Protein AF-D7CUG5-F1 (afdb_monomer_lite)

Sequence (125 aa):
MDDTRDPSRDPARDPSLDLARYQRLSRDTWSVIQTDHPIVYPTLGLANEAGEVAGKIKKIFRDKGGVIGEAEREALKGELGDVLWYLTQICTELGLTLGEVAEANLAKLASRQARGTLGGEGDGR

pLDDT: mean 86.8, std 18.77, range [39.56, 98.75]

Radius of gyration: 20.82 Å; chains: 1; bounding box: 44×44×74 Å

Foldseek 3Di:
DDPDPPPPPDDDDDPDQDQQNCLVVLVVVDDQDDDPASLPVLVVQLVVLVVVLVVLQVCCCVPVVSDQDPVSVVSNVVSVVSNSSSVSSNCVSVVHGPVNVVVVVVVVCVVCVVVVCNPDPPDDD

Secondary structure (DSSP, 8-state):
------TT----------HHHHHHHHHTT------SSTTHHHHHHHHHHHHHHHHHHHHHHHHSTT---HHHHHHHHHHHHHHHHHHHHHHHHTT--HHHHHHHHHHHHHHHHHTT-SS------

InterPro domains:
  IPR004518 NTP pyrophosphohydrolase MazG-like domain [PF03819] (45-113)
  IPR011379 NTP Pyrophosphohydrolase MazG-related, GP37 [PIRSF006639] (18-124)
  IPR011379 NTP Pyrophosphohydrolase MazG-related, GP37 [cd11541] (22-112)

Organism: Truepera radiovictrix (strain DSM 17093 / CIP 108686 / LMG 22925 / RQ-24) (NCBI:txid649638)

Structure (mmCIF, N/CA/C/O backbone):
data_AF-D7CUG5-F1
#
_entry.id   AF-D7CUG5-F1
#
loop_
_atom_site.group_PDB
_atom_site.id
_atom_site.type_symbol
_atom_site.label_atom_id
_atom_site.label_alt_id
_atom_site.label_comp_id
_atom_site.label_asym_id
_atom_site.label_entity_id
_atom_site.label_seq_id
_atom_site.pdbx_PDB_ins_code
_atom_site.Cartn_x
_atom_site.Cartn_y
_atom_site.Cartn_z
_atom_site.occupancy
_atom_site.B_iso_or_equiv
_atom_site.auth_seq_id
_atom_site.auth_comp_id
_atom_site.auth_asym_id
_atom_site.auth_atom_id
_atom_site.pdbx_PDB_model_num
ATOM 1 N N . MET A 1 1 ? 2.322 21.640 -53.378 1.00 40.22 1 MET A N 1
ATOM 2 C CA . MET A 1 1 ? 3.613 20.963 -53.138 1.00 40.22 1 MET A CA 1
ATOM 3 C C . MET A 1 1 ? 4.276 21.726 -52.008 1.00 40.22 1 MET A C 1
ATOM 5 O O . MET A 1 1 ? 4.733 22.826 -52.255 1.00 40.22 1 MET A O 1
ATOM 9 N N . ASP A 1 2 ? 4.264 21.323 -50.752 1.00 43.12 2 ASP A N 1
ATOM 10 C CA . ASP A 1 2 ? 3.794 20.127 -50.060 1.00 43.12 2 ASP A CA 1
ATOM 11 C C . ASP A 1 2 ? 3.514 20.600 -48.625 1.00 43.12 2 ASP A C 1
ATOM 13 O O . ASP A 1 2 ? 4.368 21.222 -47.990 1.00 43.12 2 ASP A O 1
ATOM 17 N N . ASP A 1 3 ? 2.274 20.401 -48.202 1.00 51.28 3 ASP A N 1
ATOM 18 C CA . ASP A 1 3 ? 1.770 20.614 -46.855 1.00 51.28 3 ASP A CA 1
ATOM 19 C C . ASP A 1 3 ? 1.857 19.263 -46.147 1.00 51.28 3 ASP A C 1
ATOM 21 O O . ASP A 1 3 ? 0.943 18.464 -46.283 1.00 51.28 3 ASP A O 1
ATOM 25 N N . THR A 1 4 ? 2.978 18.972 -45.478 1.00 50.19 4 THR A N 1
ATOM 26 C CA . THR A 1 4 ? 3.085 17.893 -44.482 1.00 50.19 4 THR A CA 1
ATOM 27 C C . THR A 1 4 ? 4.332 18.066 -43.608 1.00 50.19 4 THR A C 1
ATOM 29 O O . THR A 1 4 ? 5.361 17.417 -43.774 1.00 50.19 4 THR A O 1
ATOM 32 N N . ARG A 1 5 ? 4.228 18.903 -42.577 1.00 53.72 5 ARG A N 1
ATOM 33 C CA . ARG A 1 5 ? 4.783 18.552 -41.257 1.00 53.72 5 ARG A CA 1
ATOM 34 C C . ARG A 1 5 ? 3.706 18.854 -40.229 1.00 53.72 5 ARG A C 1
ATOM 36 O O . ARG A 1 5 ? 3.751 19.834 -39.495 1.00 53.72 5 ARG A O 1
ATOM 43 N N . ASP A 1 6 ? 2.699 17.997 -40.312 1.00 48.19 6 ASP A N 1
ATOM 44 C CA . ASP A 1 6 ? 1.566 17.877 -39.414 1.00 48.19 6 ASP A CA 1
ATOM 45 C C . ASP A 1 6 ? 2.058 17.765 -37.950 1.00 48.19 6 ASP A C 1
ATOM 47 O O . ASP A 1 6 ? 2.891 16.900 -37.655 1.00 48.19 6 ASP A O 1
ATOM 51 N N . PRO A 1 7 ? 1.591 18.629 -37.030 1.00 43.84 7 PRO A N 1
ATOM 52 C CA . PRO A 1 7 ? 1.933 18.619 -35.601 1.00 43.84 7 PRO A CA 1
ATOM 53 C C . PRO A 1 7 ? 1.442 17.375 -34.817 1.00 43.84 7 PRO A C 1
ATOM 55 O O . PRO A 1 7 ? 1.393 17.403 -33.589 1.00 43.84 7 PRO A O 1
ATOM 58 N N . SER A 1 8 ? 1.112 16.274 -35.501 1.00 42.88 8 SER A N 1
ATOM 59 C CA . SER A 1 8 ? 0.494 15.046 -34.979 1.00 42.88 8 SER A CA 1
ATOM 60 C C . SER A 1 8 ? 1.447 13.857 -34.718 1.00 42.88 8 SER A C 1
ATOM 62 O O . SER A 1 8 ? 0.981 12.743 -34.493 1.00 42.88 8 SER A O 1
ATOM 64 N N . ARG A 1 9 ? 2.775 14.060 -34.678 1.00 46.97 9 ARG A N 1
ATOM 65 C CA . ARG A 1 9 ? 3.736 13.121 -34.039 1.00 46.97 9 ARG A CA 1
ATOM 66 C C . ARG A 1 9 ? 3.977 13.560 -32.572 1.00 46.97 9 ARG A C 1
ATOM 68 O O . ARG A 1 9 ? 4.901 14.330 -32.344 1.00 46.97 9 ARG A O 1
ATOM 75 N N . ASP A 1 10 ? 3.067 13.375 -31.607 1.00 46.06 10 ASP A N 1
ATOM 76 C CA . ASP A 1 10 ? 2.635 12.139 -30.897 1.00 46.06 10 ASP A CA 1
ATOM 77 C C . ASP A 1 10 ? 3.440 11.888 -29.592 1.00 46.06 10 ASP A C 1
ATOM 79 O O . ASP A 1 10 ? 4.668 11.985 -29.652 1.00 46.06 10 ASP A O 1
ATOM 83 N N . PRO A 1 11 ? 2.863 11.507 -28.424 1.00 39.56 11 PRO A N 1
ATOM 84 C CA . PRO A 1 11 ? 1.484 11.569 -27.908 1.00 39.56 11 PRO A CA 1
ATOM 85 C C . PRO A 1 11 ? 1.384 12.391 -26.600 1.00 39.56 11 PRO A C 1
ATOM 87 O O . PRO A 1 11 ? 2.352 12.631 -25.882 1.00 39.56 11 PRO A O 1
ATOM 90 N N . ALA A 1 12 ? 0.158 12.719 -26.205 1.00 49.94 12 ALA A N 1
ATOM 91 C CA . ALA A 1 12 ? -0.207 13.019 -24.823 1.00 49.94 12 ALA A CA 1
ATOM 92 C C . ALA A 1 12 ? 0.370 11.972 -23.838 1.00 49.94 12 ALA A C 1
ATOM 94 O O . ALA A 1 12 ? 0.321 10.772 -24.088 1.00 49.94 12 ALA A O 1
ATOM 95 N N . ARG A 1 13 ? 0.861 12.357 -22.663 1.00 45.66 13 ARG A N 1
ATOM 96 C CA . ARG A 1 13 ? 0.036 12.679 -21.493 1.00 45.66 13 ARG A CA 1
ATOM 97 C C . ARG A 1 13 ? 0.969 13.229 -20.413 1.00 45.66 13 ARG A C 1
ATOM 99 O O . ARG A 1 13 ? 2.102 12.780 -20.308 1.00 45.66 13 ARG A O 1
ATOM 106 N N . ASP A 1 14 ? 0.482 14.209 -19.666 1.00 52.00 14 ASP A N 1
ATOM 107 C CA . ASP A 1 14 ? 0.898 14.567 -18.304 1.00 52.00 14 ASP A CA 1
ATOM 108 C C . ASP A 1 14 ? 2.014 13.679 -17.685 1.00 52.00 14 ASP A C 1
ATOM 110 O O . ASP A 1 14 ? 1.801 12.474 -17.546 1.00 52.00 14 ASP A O 1
ATOM 114 N N . PRO A 1 15 ? 3.176 14.226 -17.260 1.00 58.25 15 PRO A N 1
ATOM 115 C CA . PRO A 1 15 ? 4.265 13.467 -16.632 1.00 58.25 15 PRO A CA 1
ATOM 116 C C . PRO A 1 15 ? 3.914 12.954 -15.223 1.00 58.25 15 PRO A C 1
ATOM 118 O O . PRO A 1 15 ? 4.812 12.749 -14.396 1.00 58.25 15 PRO A O 1
ATOM 121 N N . SER A 1 16 ? 2.631 12.759 -14.926 1.00 72.31 16 SER A N 1
ATOM 122 C CA . SER A 1 16 ? 2.157 12.155 -13.698 1.00 72.31 16 SER A CA 1
ATOM 123 C C . SER A 1 16 ? 2.658 10.717 -13.565 1.00 72.31 16 SER A C 1
ATOM 125 O O . SER A 1 16 ? 3.100 10.045 -14.501 1.00 72.31 16 SER A O 1
ATOM 127 N N . LEU A 1 17 ? 2.722 10.283 -12.317 1.00 85.75 17 LEU A N 1
ATOM 128 C CA . LEU A 1 17 ? 3.234 8.982 -11.939 1.00 85.75 17 LEU A CA 1
ATOM 129 C C . LEU A 1 17 ? 2.156 7.925 -12.214 1.00 85.75 17 LEU A C 1
ATOM 131 O O . LEU A 1 17 ? 1.172 7.857 -11.483 1.00 85.75 17 LEU A O 1
ATOM 135 N N . ASP A 1 18 ? 2.327 7.117 -13.263 1.00 94.06 18 ASP A N 1
ATOM 136 C CA . ASP A 1 18 ? 1.478 5.943 -13.510 1.00 94.06 18 ASP A CA 1
ATOM 137 C C . ASP A 1 18 ? 1.970 4.703 -12.734 1.00 94.06 18 ASP A C 1
ATOM 139 O O . ASP A 1 18 ? 3.069 4.697 -12.170 1.00 94.06 18 ASP A O 1
ATOM 143 N N . LEU A 1 19 ? 1.158 3.637 -12.690 1.00 95.62 19 LEU A N 1
ATOM 144 C CA . LEU A 1 19 ? 1.486 2.406 -11.955 1.00 95.62 19 LEU A CA 1
ATOM 145 C C . LEU A 1 19 ? 2.770 1.739 -12.464 1.00 95.62 19 LEU A C 1
ATOM 147 O O . LEU A 1 19 ? 3.566 1.246 -11.668 1.00 95.62 19 LEU A O 1
ATOM 151 N N . ALA A 1 20 ? 2.993 1.739 -13.780 1.00 95.75 20 ALA A N 1
ATOM 152 C CA . ALA A 1 20 ? 4.165 1.108 -14.375 1.00 95.75 20 ALA A CA 1
ATOM 153 C C . ALA A 1 20 ? 5.446 1.881 -14.026 1.00 95.75 20 ALA A C 1
ATOM 155 O O . ALA A 1 20 ? 6.475 1.291 -13.697 1.00 95.75 20 ALA A O 1
ATOM 156 N N . ARG A 1 21 ? 5.394 3.211 -14.081 1.00 95.50 21 ARG A N 1
ATOM 157 C CA . ARG A 1 21 ? 6.479 4.118 -13.716 1.00 95.50 21 ARG A CA 1
ATOM 158 C C . ARG A 1 21 ? 6.740 4.076 -12.218 1.00 95.50 21 ARG A C 1
ATOM 160 O O . ARG A 1 21 ? 7.906 4.006 -11.843 1.00 95.50 21 ARG A O 1
ATOM 167 N N . TYR A 1 22 ? 5.702 4.063 -11.383 1.00 96.62 22 TYR A N 1
ATOM 168 C CA . TYR A 1 22 ? 5.847 3.875 -9.940 1.00 96.62 22 TYR A CA 1
ATOM 169 C C . TYR A 1 22 ? 6.536 2.550 -9.621 1.00 96.62 22 TYR A C 1
ATOM 171 O O . TYR A 1 22 ? 7.533 2.551 -8.906 1.00 96.62 22 TYR A O 1
ATOM 179 N N . GLN A 1 23 ? 6.076 1.439 -10.205 1.00 97.56 23 GLN A N 1
ATOM 180 C CA . GLN A 1 23 ? 6.678 0.127 -9.977 1.00 97.56 23 GLN A CA 1
ATOM 181 C C . GLN A 1 23 ? 8.165 0.111 -10.338 1.00 97.56 23 GLN A C 1
ATOM 183 O O . GLN A 1 23 ? 8.977 -0.318 -9.519 1.00 97.56 23 GLN A O 1
ATOM 188 N N . ARG A 1 24 ? 8.539 0.659 -11.504 1.00 96.19 24 ARG A N 1
ATOM 189 C CA . ARG A 1 24 ? 9.951 0.793 -11.899 1.00 96.19 24 ARG A CA 1
ATOM 190 C C . ARG A 1 24 ? 10.757 1.626 -10.901 1.00 96.19 24 ARG A C 1
ATOM 192 O O . ARG A 1 24 ? 11.763 1.139 -10.406 1.00 96.19 24 ARG A O 1
ATOM 199 N N . LEU A 1 25 ? 10.300 2.836 -10.573 1.00 96.12 25 LEU A N 1
ATOM 200 C CA . LEU A 1 25 ? 11.018 3.740 -9.663 1.00 96.12 25 LEU A CA 1
ATOM 201 C C . LEU A 1 25 ? 11.115 3.186 -8.234 1.00 96.12 25 LEU A C 1
ATOM 203 O O . LEU A 1 25 ? 12.112 3.403 -7.555 1.00 96.12 25 LEU A O 1
ATOM 207 N N . SER A 1 26 ? 10.108 2.441 -7.772 1.00 96.19 26 SER A N 1
ATOM 208 C CA . SER A 1 26 ? 10.137 1.819 -6.444 1.00 96.19 26 SER A CA 1
ATOM 209 C C . SER A 1 26 ? 11.286 0.816 -6.309 1.00 96.19 26 SER A C 1
ATOM 211 O O . SER A 1 26 ? 11.867 0.683 -5.232 1.00 96.19 26 SER A O 1
ATOM 213 N N . ARG A 1 27 ? 11.662 0.146 -7.408 1.00 95.31 27 ARG A N 1
ATOM 214 C CA . ARG A 1 27 ? 12.713 -0.872 -7.400 1.00 95.31 27 ARG A CA 1
ATOM 215 C C . ARG A 1 27 ? 14.095 -0.283 -7.132 1.00 95.31 27 ARG A C 1
ATOM 217 O O . ARG A 1 27 ? 14.913 -0.962 -6.524 1.00 95.31 27 ARG A O 1
ATOM 224 N N . ASP A 1 28 ? 14.327 0.977 -7.493 1.00 94.00 28 ASP A N 1
ATOM 225 C CA . ASP A 1 28 ? 15.597 1.671 -7.232 1.00 94.00 28 ASP A CA 1
ATOM 226 C C . ASP A 1 28 ? 15.872 1.840 -5.727 1.00 94.00 28 ASP A C 1
ATOM 228 O O . ASP A 1 28 ? 17.013 2.025 -5.311 1.00 94.00 28 ASP A O 1
ATOM 232 N N . THR A 1 29 ? 14.828 1.750 -4.897 1.00 90.69 29 THR A N 1
ATOM 233 C CA . THR A 1 29 ? 14.917 1.830 -3.429 1.00 90.69 29 THR A CA 1
ATOM 234 C C . THR A 1 29 ? 14.981 0.460 -2.746 1.00 90.69 29 THR A C 1
ATOM 236 O O . THR A 1 29 ? 15.093 0.379 -1.523 1.00 90.69 29 THR A O 1
ATOM 239 N N . TRP A 1 30 ? 14.908 -0.633 -3.512 1.00 91.19 30 TRP A N 1
ATOM 240 C CA . TRP A 1 30 ? 14.922 -1.987 -2.970 1.00 91.19 30 TRP A CA 1
ATOM 241 C C . TRP A 1 30 ? 16.320 -2.404 -2.518 1.00 91.19 30 TRP A C 1
ATOM 243 O O . TRP A 1 30 ? 17.295 -2.301 -3.260 1.00 91.19 30 TRP A O 1
ATOM 253 N N . SER A 1 31 ? 16.396 -2.969 -1.316 1.00 87.81 31 SER A N 1
ATOM 254 C CA . SER A 1 31 ? 17.576 -3.678 -0.831 1.00 87.81 31 SER A CA 1
ATOM 255 C C . SER A 1 31 ? 17.217 -5.133 -0.584 1.00 87.81 31 SER A C 1
ATOM 257 O O . SER A 1 31 ? 16.246 -5.433 0.107 1.00 87.81 31 SER A O 1
ATOM 259 N N . VAL A 1 32 ? 18.006 -6.048 -1.149 1.00 80.12 32 VAL A N 1
ATOM 260 C CA . VAL A 1 32 ? 17.758 -7.482 -0.990 1.00 80.12 32 VAL A CA 1
ATOM 261 C C . VAL A 1 32 ? 18.010 -7.886 0.460 1.00 80.12 32 VAL A C 1
ATOM 263 O O . VAL A 1 32 ? 19.135 -7.796 0.951 1.00 80.12 32 VAL A O 1
ATOM 266 N N . ILE A 1 33 ? 16.974 -8.404 1.114 1.00 86.06 33 ILE A N 1
ATOM 267 C CA . ILE A 1 33 ? 17.071 -9.054 2.422 1.00 86.06 33 ILE A CA 1
ATOM 268 C C . ILE A 1 33 ? 16.951 -10.559 2.214 1.00 86.06 33 ILE A C 1
ATOM 270 O O . ILE A 1 33 ? 15.952 -11.054 1.692 1.00 86.06 33 ILE A O 1
ATOM 274 N N . GLN A 1 34 ? 18.004 -11.285 2.592 1.00 87.44 34 GLN A N 1
ATOM 275 C CA . GLN A 1 34 ? 18.078 -12.732 2.404 1.00 87.44 34 GLN A CA 1
ATOM 276 C C . GLN A 1 34 ? 17.052 -13.435 3.302 1.00 87.44 34 GLN A C 1
ATOM 278 O O . GLN A 1 34 ? 17.067 -13.281 4.522 1.00 87.44 34 GLN A O 1
ATOM 283 N N . THR A 1 35 ? 16.162 -14.195 2.674 1.00 89.62 35 THR A N 1
ATOM 284 C CA . THR A 1 35 ? 15.129 -15.044 3.287 1.00 89.62 35 THR A CA 1
ATOM 285 C C . THR A 1 35 ? 14.941 -16.287 2.406 1.00 89.62 35 THR A C 1
ATOM 287 O O . THR A 1 35 ? 15.499 -16.343 1.310 1.00 89.62 35 THR A O 1
ATOM 290 N N . ASP A 1 36 ? 14.142 -17.266 2.841 1.00 89.69 36 ASP A N 1
ATOM 291 C CA . ASP A 1 36 ? 13.926 -18.518 2.091 1.00 89.69 36 ASP A CA 1
ATOM 292 C C . ASP A 1 36 ? 13.161 -18.330 0.764 1.00 89.69 36 ASP A C 1
ATOM 294 O O . ASP A 1 36 ? 13.240 -19.171 -0.130 1.00 89.69 36 ASP A O 1
ATOM 298 N N . HIS A 1 37 ? 12.423 -17.225 0.612 1.00 93.06 37 HIS A N 1
ATOM 299 C CA . HIS A 1 37 ? 11.802 -16.825 -0.651 1.00 93.06 37 HIS A CA 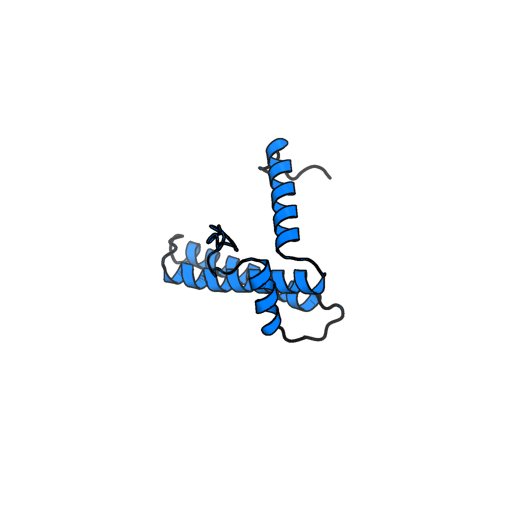1
ATOM 300 C C . HIS A 1 37 ? 11.725 -15.294 -0.725 1.00 93.06 37 HIS A C 1
ATOM 302 O O . HIS A 1 37 ? 11.289 -14.677 0.248 1.00 93.06 37 HIS A O 1
ATOM 308 N N . PRO A 1 38 ? 12.024 -14.654 -1.873 1.00 92.62 38 PRO A N 1
ATOM 309 C CA . PRO A 1 38 ? 12.111 -13.190 -1.995 1.00 92.62 38 PRO A CA 1
ATOM 310 C C . PRO A 1 38 ? 10.843 -12.405 -1.613 1.00 92.62 38 PRO A C 1
ATOM 312 O O . PRO A 1 38 ? 10.911 -11.204 -1.369 1.00 92.62 38 PRO A O 1
ATOM 315 N N . ILE A 1 39 ? 9.690 -13.073 -1.509 1.00 95.62 39 ILE A N 1
ATOM 316 C CA . ILE A 1 39 ? 8.416 -12.448 -1.120 1.00 95.62 39 ILE A CA 1
ATOM 317 C C . ILE A 1 39 ? 8.184 -12.456 0.391 1.00 95.62 39 ILE A C 1
ATOM 319 O O . ILE A 1 39 ? 7.293 -11.753 0.857 1.00 95.62 39 ILE A O 1
ATOM 323 N N . VAL A 1 40 ? 8.951 -13.234 1.165 1.00 96.88 40 VAL A N 1
ATOM 324 C CA . VAL A 1 40 ? 8.744 -13.378 2.615 1.00 96.88 40 VAL A CA 1
ATOM 325 C C . VAL A 1 40 ? 8.904 -12.030 3.298 1.00 96.88 40 VAL A C 1
ATOM 327 O O . VAL A 1 40 ? 7.966 -11.552 3.931 1.00 96.88 40 VAL A O 1
ATOM 330 N N . TYR A 1 41 ? 10.057 -11.384 3.115 1.00 96.44 41 TYR A N 1
ATOM 331 C CA . TYR A 1 41 ? 10.315 -10.077 3.709 1.00 96.44 41 TYR A CA 1
ATOM 332 C C . TYR A 1 41 ? 9.261 -9.018 3.328 1.00 96.44 41 TYR A C 1
ATOM 334 O O . TYR A 1 41 ? 8.648 -8.457 4.240 1.00 96.44 41 TYR A O 1
ATOM 342 N N . PRO A 1 42 ? 8.963 -8.761 2.037 1.00 96.81 42 PRO A N 1
ATOM 343 C CA . PRO A 1 42 ? 8.016 -7.710 1.692 1.00 96.81 42 PRO A CA 1
ATOM 344 C C . PRO A 1 42 ? 6.568 -8.055 2.074 1.00 96.81 42 PRO A C 1
ATOM 346 O O . PRO A 1 42 ? 5.781 -7.148 2.316 1.00 96.81 42 PRO A O 1
ATOM 349 N N . THR A 1 43 ? 6.207 -9.337 2.211 1.00 97.94 43 THR A N 1
ATOM 350 C CA . THR A 1 43 ? 4.888 -9.737 2.742 1.00 97.94 43 THR A CA 1
ATOM 351 C C . THR A 1 43 ? 4.757 -9.433 4.232 1.00 97.94 43 THR A C 1
ATOM 353 O O . THR A 1 43 ? 3.710 -8.960 4.673 1.00 97.94 43 THR A O 1
ATOM 356 N N . LEU A 1 44 ? 5.810 -9.680 5.017 1.00 97.69 44 LEU A N 1
ATOM 357 C CA . LEU A 1 44 ? 5.827 -9.320 6.437 1.00 97.69 44 LEU A CA 1
ATOM 358 C C . LEU A 1 44 ? 5.771 -7.800 6.621 1.00 97.69 44 LEU A C 1
ATOM 360 O O . LEU A 1 44 ? 5.005 -7.321 7.455 1.00 97.69 44 LEU A O 1
ATOM 364 N N . GLY A 1 45 ? 6.518 -7.058 5.798 1.00 97.88 45 GLY A N 1
ATOM 365 C CA . GLY A 1 45 ? 6.437 -5.600 5.735 1.00 97.88 45 GLY A CA 1
ATOM 366 C C . GLY A 1 45 ? 5.025 -5.118 5.411 1.00 97.88 45 GLY A C 1
ATOM 367 O O . GLY A 1 45 ? 4.443 -4.375 6.189 1.00 97.88 45 GLY A O 1
ATOM 368 N N . LEU A 1 46 ? 4.403 -5.643 4.349 1.00 98.56 46 LEU A N 1
ATOM 369 C CA . LEU A 1 46 ? 3.021 -5.313 3.984 1.00 98.56 46 LEU A CA 1
ATOM 370 C C . LEU A 1 46 ? 2.040 -5.481 5.157 1.00 98.56 46 LEU A C 1
ATOM 372 O O . LEU A 1 46 ? 1.175 -4.631 5.370 1.00 98.56 46 LEU A O 1
ATOM 376 N N . ALA A 1 47 ? 2.158 -6.579 5.910 1.00 98.69 47 ALA A N 1
ATOM 377 C CA . ALA A 1 47 ? 1.309 -6.831 7.071 1.00 98.69 47 ALA A CA 1
ATOM 378 C C . ALA A 1 47 ? 1.559 -5.827 8.208 1.00 98.69 47 ALA A C 1
ATOM 380 O O . ALA A 1 47 ? 0.597 -5.386 8.841 1.00 98.69 47 ALA A O 1
ATOM 381 N N . ASN A 1 48 ? 2.822 -5.456 8.447 1.00 98.56 48 ASN A N 1
ATOM 382 C CA . ASN A 1 48 ? 3.182 -4.418 9.409 1.00 98.56 48 ASN A CA 1
ATOM 383 C C . ASN A 1 48 ? 2.533 -3.077 9.041 1.00 98.56 48 ASN A C 1
ATOM 385 O O . ASN A 1 48 ? 1.766 -2.544 9.842 1.00 98.56 48 ASN A O 1
ATOM 389 N N . GLU A 1 49 ? 2.731 -2.604 7.807 1.00 98.62 49 GLU A N 1
ATOM 390 C CA . GLU A 1 49 ? 2.238 -1.287 7.373 1.00 98.62 49 GLU A CA 1
ATOM 391 C C . GLU A 1 49 ? 0.709 -1.222 7.331 1.00 98.62 49 GLU A C 1
ATOM 393 O O . GLU A 1 49 ? 0.092 -0.233 7.728 1.00 98.62 49 GLU A O 1
ATOM 398 N N . ALA A 1 50 ? 0.041 -2.315 6.947 1.00 98.75 50 ALA A N 1
ATOM 399 C CA . ALA A 1 50 ? -1.413 -2.403 7.068 1.00 98.75 50 ALA A CA 1
ATOM 400 C C . ALA A 1 50 ? -1.875 -2.279 8.536 1.00 98.75 50 ALA A C 1
ATOM 402 O O . ALA A 1 50 ? -2.901 -1.652 8.831 1.00 98.75 50 ALA A O 1
ATOM 403 N N . GLY A 1 51 ? -1.109 -2.851 9.468 1.00 98.69 51 GLY A N 1
ATOM 404 C CA . GLY A 1 51 ? -1.304 -2.689 10.906 1.00 98.69 51 GLY A CA 1
ATOM 405 C C . GLY A 1 51 ? -1.083 -1.250 11.379 1.00 98.69 51 GLY A C 1
ATOM 406 O O . GLY A 1 51 ? -1.839 -0.767 12.228 1.00 98.69 51 GLY A O 1
ATOM 407 N N . GLU A 1 52 ? -0.114 -0.537 10.807 1.00 98.62 52 GLU A N 1
ATOM 408 C CA . GLU A 1 52 ? 0.148 0.876 11.094 1.00 98.62 52 GLU A CA 1
ATOM 409 C C . GLU A 1 52 ? -0.994 1.781 10.611 1.00 98.62 52 GLU A C 1
ATOM 411 O O . GLU A 1 52 ? -1.494 2.604 11.392 1.00 98.62 52 GLU A O 1
ATOM 416 N N . VAL A 1 53 ? -1.512 1.553 9.393 1.00 98.75 53 VAL A N 1
ATOM 417 C CA . VAL A 1 53 ? -2.740 2.200 8.887 1.00 98.75 53 VAL A CA 1
ATOM 418 C C . VAL A 1 53 ? -3.884 2.007 9.887 1.00 98.75 53 VAL A C 1
ATOM 420 O O . VAL A 1 53 ? -4.497 2.979 10.346 1.00 98.75 53 VAL A O 1
ATOM 423 N N . ALA A 1 54 ? -4.156 0.758 10.280 1.00 98.69 54 ALA A N 1
ATOM 424 C CA . ALA A 1 54 ? -5.211 0.440 11.240 1.00 98.69 54 ALA A CA 1
ATOM 425 C C . ALA A 1 54 ? -4.965 1.108 12.606 1.00 98.69 54 ALA A C 1
ATOM 427 O O . ALA A 1 54 ? -5.890 1.629 13.238 1.00 98.69 54 ALA A O 1
ATOM 428 N N . GLY A 1 55 ? -3.711 1.145 13.057 1.00 98.56 55 GLY A N 1
ATOM 429 C CA . GLY A 1 55 ? -3.284 1.794 14.289 1.00 98.56 55 GLY A CA 1
ATOM 430 C C . GLY A 1 55 ? -3.546 3.300 14.289 1.00 98.56 55 GLY A C 1
ATOM 431 O O . GLY A 1 55 ? -4.050 3.825 15.289 1.00 98.56 55 GLY A O 1
ATOM 432 N N . LYS A 1 56 ? -3.253 3.991 13.181 1.00 98.12 56 LYS A N 1
ATOM 433 C CA . LYS A 1 56 ? -3.532 5.425 13.017 1.00 98.12 56 LYS A CA 1
ATOM 434 C C . LYS A 1 56 ? -5.029 5.702 13.028 1.00 98.12 56 LYS A C 1
ATOM 436 O O . LYS A 1 56 ? -5.472 6.528 13.826 1.00 98.12 56 LYS A O 1
ATOM 441 N N . ILE A 1 57 ? -5.815 4.958 12.251 1.00 98.38 57 ILE A N 1
ATOM 442 C CA . ILE A 1 57 ? -7.282 5.088 12.233 1.00 98.38 57 ILE A CA 1
ATOM 443 C C . ILE A 1 57 ? -7.862 4.872 13.636 1.00 98.38 57 ILE A C 1
ATOM 445 O O . ILE A 1 57 ? -8.631 5.699 14.123 1.00 98.38 57 ILE A O 1
ATOM 449 N N . LYS A 1 58 ? -7.435 3.819 14.343 1.00 98.56 58 LYS A N 1
ATOM 450 C CA . LYS A 1 58 ? -7.880 3.548 15.719 1.00 98.56 58 LYS A CA 1
ATOM 451 C C . LYS A 1 58 ? -7.628 4.736 16.652 1.00 98.56 58 LYS A C 1
ATOM 453 O O . LYS A 1 58 ? -8.514 5.101 17.421 1.00 98.56 58 LYS A O 1
ATOM 458 N N . LYS A 1 59 ? -6.437 5.343 16.597 1.00 98.00 59 LYS A N 1
ATOM 459 C CA . LYS A 1 59 ? -6.092 6.519 17.418 1.00 98.00 59 LYS A CA 1
ATOM 460 C C . LYS A 1 59 ? -6.947 7.736 17.050 1.00 98.00 59 LYS A C 1
ATOM 462 O O . LYS A 1 59 ? -7.409 8.429 17.946 1.00 98.00 59 LYS A O 1
ATOM 467 N N . ILE A 1 60 ? -7.214 7.963 15.762 1.00 98.06 60 ILE A N 1
ATOM 468 C CA . ILE A 1 60 ? -8.087 9.055 15.295 1.00 98.06 60 ILE A CA 1
ATOM 469 C C . ILE A 1 60 ? -9.496 8.916 15.884 1.00 98.06 60 ILE A C 1
ATOM 471 O O . ILE A 1 60 ? -10.046 9.872 16.427 1.00 98.06 60 ILE A O 1
ATOM 475 N N . PHE A 1 61 ? -10.075 7.718 15.844 1.00 98.19 61 PHE A N 1
ATOM 476 C CA . PHE A 1 61 ? -11.408 7.495 16.404 1.00 98.19 61 PHE A CA 1
ATOM 477 C C . PHE A 1 61 ? -11.432 7.556 17.935 1.00 98.19 61 PHE A C 1
ATOM 479 O O . PHE A 1 61 ? -12.366 8.120 18.499 1.00 98.19 61 PHE A O 1
ATOM 486 N N . ARG A 1 62 ? -10.402 7.032 18.609 1.00 98.00 62 ARG A N 1
ATOM 487 C CA . ARG A 1 62 ? -10.308 7.043 20.076 1.00 98.00 62 ARG A CA 1
ATOM 488 C C . ARG A 1 62 ? -10.074 8.444 20.648 1.00 98.00 62 ARG A C 1
ATOM 490 O O . ARG A 1 62 ? -10.725 8.813 21.618 1.00 98.00 62 ARG A O 1
ATOM 497 N N . ASP A 1 63 ? -9.146 9.198 20.060 1.00 97.19 63 ASP A N 1
ATOM 498 C CA . ASP A 1 63 ? -8.589 10.414 20.668 1.00 97.19 63 ASP A CA 1
ATOM 499 C C . ASP A 1 63 ? -9.098 11.703 20.000 1.00 97.19 63 ASP A C 1
ATOM 501 O O . ASP A 1 63 ? -9.018 12.776 20.593 1.00 97.19 63 ASP A O 1
ATOM 505 N N . LYS A 1 64 ? -9.610 11.619 18.762 1.00 95.31 64 LYS A N 1
ATOM 506 C CA . LYS A 1 64 ? -10.004 12.782 17.936 1.00 95.31 64 LYS A CA 1
ATOM 507 C C . LYS A 1 64 ? -11.459 12.728 17.463 1.00 95.31 64 LYS A C 1
ATOM 509 O O . LYS A 1 64 ? -11.839 13.467 16.560 1.00 95.31 64 LYS A O 1
ATOM 514 N N . GLY A 1 65 ? -12.274 11.834 18.030 1.00 96.12 65 GLY A N 1
ATOM 515 C CA . GLY A 1 65 ? -13.694 11.705 17.680 1.00 96.12 65 GLY A CA 1
ATOM 516 C C . GLY A 1 65 ? -13.945 11.348 16.212 1.00 96.12 65 GLY A C 1
ATOM 517 O O . GLY A 1 65 ? -14.987 11.698 15.668 1.00 96.12 65 GLY A O 1
ATOM 518 N N . GLY A 1 66 ? -12.980 10.701 15.550 1.00 96.25 66 GLY A N 1
ATOM 519 C CA . GLY A 1 66 ? -13.078 10.350 14.131 1.00 96.25 66 GLY A CA 1
ATOM 520 C C . GLY A 1 66 ? -12.773 11.502 13.166 1.00 96.25 66 GLY A C 1
ATOM 521 O O . GLY A 1 66 ? -12.881 11.315 11.956 1.00 96.25 66 GLY A O 1
ATOM 522 N N . VAL A 1 67 ? -12.376 12.680 13.659 1.00 97.44 67 VAL A N 1
ATOM 523 C CA . VAL A 1 67 ? -12.030 13.824 12.808 1.00 97.44 67 VAL A CA 1
ATOM 524 C C . VAL A 1 67 ? -10.649 13.615 12.185 1.00 97.44 67 VAL A C 1
ATOM 526 O O . VAL A 1 67 ? -9.651 13.472 12.891 1.00 97.44 67 VAL A O 1
ATOM 529 N N . ILE A 1 68 ? -10.597 13.621 10.852 1.00 97.25 68 ILE A N 1
ATOM 530 C CA . ILE A 1 68 ? -9.361 13.557 10.066 1.00 97.25 68 ILE A CA 1
ATOM 531 C C . ILE A 1 68 ? -9.042 14.972 9.578 1.00 97.25 68 ILE A C 1
ATOM 533 O O . ILE A 1 68 ? -9.663 15.458 8.633 1.00 97.25 68 ILE A O 1
ATOM 537 N N . GLY A 1 69 ? -8.097 15.637 10.238 1.00 96.88 69 GLY A N 1
ATOM 538 C CA . GLY A 1 69 ? -7.504 16.884 9.771 1.00 96.88 69 GLY A CA 1
ATOM 539 C C . GLY A 1 69 ? -6.277 16.637 8.894 1.00 96.88 69 GLY A C 1
ATOM 540 O O . GLY A 1 69 ? -5.934 15.502 8.556 1.00 96.88 69 GLY A O 1
ATOM 541 N N . GLU A 1 70 ? -5.586 17.718 8.533 1.00 98.00 70 GLU A N 1
ATOM 542 C CA . GLU A 1 70 ? -4.440 17.645 7.619 1.00 98.00 70 GLU A CA 1
ATOM 543 C C . GLU A 1 70 ? -3.293 16.794 8.180 1.00 98.00 70 GLU A C 1
ATOM 545 O O . GLU A 1 70 ? -2.712 15.979 7.466 1.00 98.00 70 GLU A O 1
ATOM 550 N N . ALA A 1 71 ? -3.013 16.912 9.481 1.00 96.69 71 ALA A N 1
ATOM 551 C CA . ALA A 1 71 ? -1.965 16.130 10.131 1.00 96.69 71 ALA A CA 1
ATOM 552 C C . ALA A 1 71 ? -2.270 14.622 10.105 1.00 96.69 71 ALA A C 1
ATOM 554 O O . ALA A 1 71 ? -1.379 13.808 9.867 1.00 96.69 71 ALA A O 1
ATOM 555 N N . GLU A 1 72 ? -3.531 14.233 10.317 1.00 97.81 72 GLU A N 1
ATOM 556 C CA . GLU A 1 72 ? -3.956 12.832 10.260 1.00 97.81 72 GLU A CA 1
ATOM 557 C C . GLU A 1 72 ? -3.910 12.305 8.830 1.00 97.81 72 GLU A C 1
ATOM 559 O O . GLU A 1 72 ? -3.467 11.180 8.605 1.00 97.81 72 GLU A O 1
ATOM 564 N N . ARG A 1 73 ? -4.344 13.123 7.867 1.00 98.25 73 ARG A N 1
ATOM 565 C CA . ARG A 1 73 ? -4.328 12.789 6.446 1.00 98.25 73 ARG A CA 1
ATOM 566 C C . ARG A 1 73 ? -2.905 12.549 5.944 1.00 98.25 73 ARG A C 1
ATOM 568 O O . ARG A 1 73 ? -2.670 11.520 5.317 1.00 98.25 73 ARG A O 1
ATOM 575 N N . GLU A 1 74 ? -1.959 13.440 6.236 1.00 98.12 74 GLU A N 1
ATOM 576 C CA . GLU A 1 74 ? -0.561 13.252 5.822 1.00 98.12 74 GLU A CA 1
ATOM 577 C C . GLU A 1 74 ? 0.095 12.074 6.555 1.00 98.12 74 GLU A C 1
ATOM 579 O O . GLU A 1 74 ? 0.824 11.299 5.937 1.00 98.12 74 GLU A O 1
ATOM 584 N N . ALA A 1 75 ? -0.236 11.845 7.831 1.00 97.12 75 ALA A N 1
ATOM 585 C CA . ALA A 1 75 ? 0.223 10.652 8.535 1.00 97.12 75 ALA A CA 1
ATOM 586 C C . ALA A 1 75 ? -0.325 9.358 7.905 1.00 97.12 75 ALA A C 1
ATOM 588 O O . ALA A 1 75 ? 0.425 8.396 7.764 1.00 97.12 75 ALA A O 1
ATOM 589 N N . LEU A 1 76 ? -1.607 9.308 7.533 1.00 98.44 76 LEU A N 1
ATOM 590 C CA . LEU A 1 76 ? -2.211 8.147 6.868 1.00 98.44 76 LEU A CA 1
ATOM 591 C C . LEU A 1 76 ? -1.639 7.930 5.466 1.00 98.44 76 LEU A C 1
ATOM 593 O O . LEU A 1 76 ? -1.419 6.792 5.069 1.00 98.44 76 LEU A O 1
ATOM 597 N N . LYS A 1 77 ? -1.378 9.010 4.727 1.00 98.38 77 LYS A N 1
ATOM 598 C CA . LYS A 1 77 ? -0.761 8.961 3.399 1.00 98.38 77 LYS A CA 1
ATOM 599 C C . LYS A 1 77 ? 0.617 8.297 3.426 1.00 98.38 77 LYS A C 1
ATOM 601 O O . LYS A 1 77 ? 0.916 7.573 2.485 1.00 98.38 77 LYS A O 1
ATOM 606 N N . GLY A 1 78 ? 1.410 8.517 4.480 1.00 98.12 78 GLY A N 1
ATOM 607 C CA . GLY A 1 78 ? 2.673 7.802 4.702 1.00 98.12 78 GLY A CA 1
ATOM 608 C C . GLY A 1 78 ? 2.466 6.287 4.734 1.00 98.12 78 GLY A C 1
ATOM 609 O O . GLY A 1 78 ? 2.919 5.598 3.830 1.00 98.12 78 GLY A O 1
ATOM 610 N N . GLU A 1 79 ? 1.643 5.801 5.668 1.00 98.56 79 GLU A N 1
ATOM 611 C CA . GLU A 1 79 ? 1.406 4.353 5.830 1.00 98.56 79 GLU A CA 1
ATOM 612 C C . GLU A 1 79 ? 0.762 3.706 4.602 1.00 98.56 79 GLU A C 1
ATOM 614 O O . GLU A 1 79 ? 1.086 2.588 4.216 1.00 98.56 79 GLU A O 1
ATOM 619 N N . LEU A 1 80 ? -0.165 4.411 3.945 1.00 98.75 80 LEU A N 1
ATOM 620 C CA . LEU A 1 80 ? -0.755 3.943 2.690 1.00 98.75 80 LEU A CA 1
ATOM 621 C C . LEU A 1 80 ? 0.296 3.851 1.574 1.00 98.75 80 LEU A C 1
ATOM 623 O O . LEU A 1 80 ? 0.210 2.966 0.722 1.00 98.75 80 LEU A O 1
ATOM 627 N N . GLY A 1 81 ? 1.274 4.758 1.578 1.00 98.19 81 GLY A N 1
ATOM 628 C CA . GLY A 1 81 ? 2.428 4.722 0.689 1.00 98.19 81 GLY A CA 1
ATOM 629 C C . GLY A 1 81 ? 3.327 3.519 0.959 1.00 98.19 81 GLY A C 1
ATOM 630 O O . GLY A 1 81 ? 3.724 2.849 0.007 1.00 98.19 81 GLY A O 1
ATOM 631 N N . ASP A 1 82 ? 3.577 3.193 2.225 1.00 98.56 82 ASP A N 1
ATOM 632 C CA . ASP A 1 82 ? 4.410 2.049 2.607 1.00 98.56 82 ASP A CA 1
ATOM 633 C C . ASP A 1 82 ? 3.711 0.712 2.292 1.00 98.56 82 ASP A C 1
ATOM 635 O O . ASP A 1 82 ? 4.319 -0.198 1.719 1.00 98.56 82 ASP A O 1
ATOM 639 N N . VAL A 1 83 ? 2.389 0.627 2.503 1.00 98.75 83 VAL A N 1
ATOM 640 C CA . VAL A 1 83 ? 1.550 -0.486 2.014 1.00 98.75 83 VAL A CA 1
ATOM 641 C C . VAL A 1 83 ? 1.682 -0.654 0.498 1.00 98.75 83 VAL A C 1
ATOM 643 O O . VAL A 1 83 ? 1.894 -1.768 0.007 1.00 98.75 83 VAL A O 1
ATOM 646 N N . LEU A 1 84 ? 1.563 0.442 -0.260 1.00 98.50 84 LEU A N 1
ATOM 647 C CA . LEU A 1 84 ? 1.712 0.414 -1.714 1.00 98.50 84 LEU A CA 1
ATOM 648 C C . LEU A 1 84 ? 3.120 -0.047 -2.116 1.00 98.50 84 LEU A C 1
ATOM 650 O O . LEU A 1 84 ? 3.253 -0.858 -3.036 1.00 98.50 84 LEU A O 1
ATOM 654 N N . TRP A 1 85 ? 4.158 0.425 -1.428 1.00 98.44 85 TRP A N 1
ATOM 655 C CA . TRP A 1 85 ? 5.543 0.071 -1.719 1.00 98.44 85 TRP A CA 1
ATOM 656 C C . TRP A 1 85 ? 5.784 -1.431 -1.547 1.00 98.44 85 TRP A C 1
ATOM 658 O O . TRP A 1 85 ? 6.262 -2.078 -2.481 1.00 98.44 85 TRP A O 1
ATOM 668 N N . TYR A 1 86 ? 5.374 -2.018 -0.417 1.00 98.44 86 TYR A N 1
ATOM 669 C CA . TYR A 1 86 ? 5.544 -3.454 -0.178 1.00 98.44 86 TYR A CA 1
ATOM 670 C C . TYR A 1 86 ? 4.722 -4.319 -1.136 1.00 98.44 86 TYR A C 1
ATOM 672 O O . TYR A 1 86 ? 5.253 -5.292 -1.674 1.00 98.44 86 TYR A O 1
ATOM 680 N N . LEU A 1 87 ? 3.466 -3.948 -1.420 1.00 98.56 87 LEU A N 1
ATOM 681 C CA . LEU A 1 87 ? 2.661 -4.623 -2.447 1.00 98.56 87 LEU A CA 1
ATOM 682 C C . LEU A 1 87 ? 3.393 -4.632 -3.796 1.00 98.56 87 LEU A C 1
ATOM 684 O O . LEU A 1 87 ? 3.447 -5.652 -4.478 1.00 98.56 87 LEU A O 1
ATOM 688 N N . THR A 1 88 ? 4.001 -3.505 -4.152 1.00 98.38 88 THR A N 1
ATOM 689 C CA . THR A 1 88 ? 4.741 -3.338 -5.405 1.00 98.38 88 THR A CA 1
ATOM 690 C C . THR A 1 88 ? 5.998 -4.203 -5.461 1.00 98.38 88 THR A C 1
ATOM 692 O O . THR A 1 88 ? 6.292 -4.778 -6.514 1.00 98.38 88 THR A O 1
ATOM 695 N N . GLN A 1 89 ? 6.715 -4.360 -4.343 1.00 98.06 89 GLN A N 1
ATOM 696 C CA . GLN A 1 89 ? 7.853 -5.281 -4.276 1.00 98.06 89 GLN A CA 1
ATOM 697 C C . GLN A 1 89 ? 7.399 -6.735 -4.425 1.00 98.06 89 GLN A C 1
ATOM 699 O O . GLN A 1 89 ? 8.000 -7.471 -5.200 1.00 98.06 89 GLN A O 1
ATOM 704 N N . ILE A 1 90 ? 6.296 -7.134 -3.780 1.00 97.94 90 ILE A N 1
ATOM 705 C CA . ILE A 1 90 ? 5.723 -8.482 -3.941 1.00 97.94 90 ILE A CA 1
ATOM 706 C C . ILE A 1 90 ? 5.355 -8.740 -5.405 1.00 97.94 90 ILE A C 1
ATOM 708 O O . ILE A 1 90 ? 5.731 -9.773 -5.953 1.00 97.94 90 ILE A O 1
ATOM 712 N N . CYS A 1 91 ? 4.664 -7.800 -6.059 1.00 98.38 91 CYS A N 1
ATOM 713 C CA . CYS A 1 91 ? 4.343 -7.912 -7.482 1.0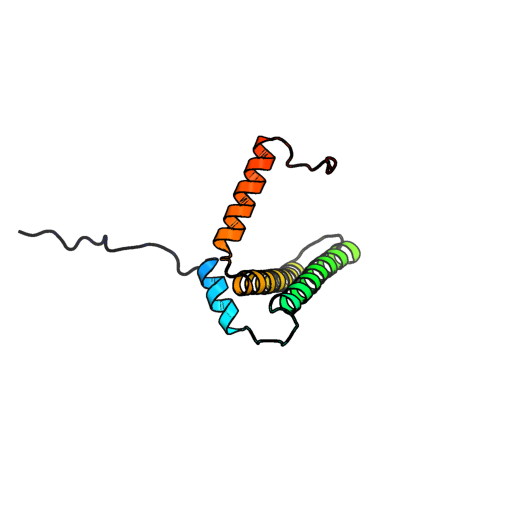0 98.38 91 CYS A CA 1
ATOM 714 C C . CYS A 1 91 ? 5.610 -8.081 -8.329 1.00 98.38 91 CYS A C 1
ATOM 716 O O . CYS A 1 91 ? 5.673 -8.979 -9.163 1.00 98.38 91 CYS A O 1
ATOM 718 N N . THR A 1 92 ? 6.638 -7.271 -8.069 1.00 97.06 92 THR A N 1
ATOM 719 C CA . THR A 1 92 ? 7.906 -7.312 -8.809 1.00 97.06 92 THR A CA 1
ATOM 720 C C . THR A 1 92 ? 8.638 -8.646 -8.637 1.00 97.06 92 THR A C 1
ATOM 722 O O . THR A 1 92 ? 9.071 -9.222 -9.631 1.00 97.06 92 THR A O 1
ATOM 725 N N . GLU A 1 93 ? 8.723 -9.181 -7.416 1.00 96.44 93 GLU A N 1
ATOM 726 C CA . GLU A 1 93 ? 9.348 -10.487 -7.139 1.00 96.44 93 GLU A CA 1
ATOM 727 C C . GLU A 1 93 ? 8.555 -11.669 -7.731 1.00 96.44 93 GLU A C 1
ATOM 729 O O . GLU A 1 93 ? 9.126 -12.719 -8.016 1.00 96.44 93 GLU A O 1
ATOM 734 N N . LEU A 1 94 ? 7.247 -11.502 -7.962 1.00 97.50 94 LEU A N 1
ATOM 735 C CA . LEU A 1 94 ? 6.395 -12.486 -8.643 1.00 97.50 94 LEU A CA 1
ATOM 736 C C . LEU A 1 94 ? 6.352 -12.315 -10.172 1.00 97.50 94 LEU A C 1
ATOM 738 O O . LEU A 1 94 ? 5.674 -13.090 -10.845 1.00 97.50 94 LEU A O 1
ATOM 742 N N . GLY A 1 95 ? 7.033 -11.308 -10.728 1.00 97.50 95 GLY A N 1
ATOM 743 C CA . GLY A 1 95 ? 6.975 -10.999 -12.160 1.00 97.50 95 GLY A CA 1
ATOM 744 C C . GLY A 1 95 ? 5.622 -10.451 -12.630 1.00 97.50 95 GL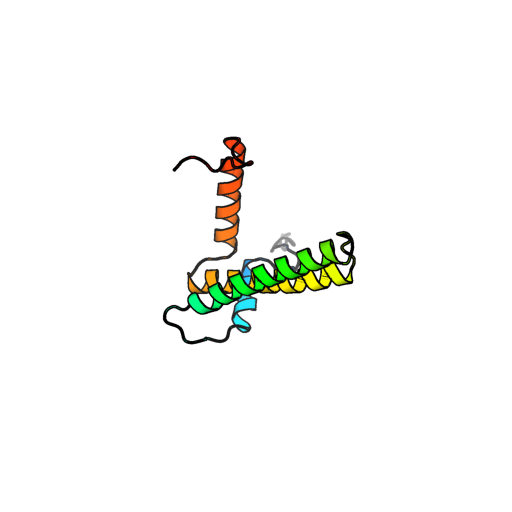Y A C 1
ATOM 745 O O . GLY A 1 95 ? 5.307 -10.551 -13.811 1.00 97.50 95 GLY A O 1
ATOM 746 N N . LEU A 1 96 ? 4.824 -9.884 -11.721 1.00 98.44 96 LEU A N 1
ATOM 747 C CA . LEU A 1 96 ? 3.531 -9.263 -12.005 1.00 98.44 96 LEU A CA 1
ATOM 748 C C . LEU A 1 96 ? 3.672 -7.746 -12.119 1.00 98.44 96 LEU A C 1
ATOM 750 O O . LEU A 1 96 ? 4.342 -7.099 -11.305 1.00 98.44 96 LEU A O 1
ATOM 754 N N . THR A 1 97 ? 2.964 -7.146 -13.069 1.00 98.25 97 THR A N 1
ATOM 755 C CA . THR A 1 97 ? 2.787 -5.694 -13.092 1.00 98.25 97 THR A CA 1
ATOM 756 C C . THR A 1 97 ? 1.654 -5.269 -12.156 1.00 98.25 97 THR A C 1
ATOM 758 O O . THR A 1 97 ? 0.637 -5.951 -12.011 1.00 98.25 97 THR A O 1
ATOM 761 N N . LEU A 1 98 ? 1.781 -4.091 -11.543 1.00 97.88 98 LEU A N 1
ATOM 762 C CA . LEU A 1 98 ? 0.684 -3.470 -10.792 1.00 97.88 98 LEU A CA 1
ATOM 763 C C . LEU A 1 98 ? -0.565 -3.267 -11.665 1.00 97.88 98 LEU A C 1
ATOM 765 O O . LEU A 1 98 ? -1.682 -3.345 -11.156 1.00 97.88 98 LEU A O 1
ATOM 769 N N . GLY A 1 99 ? -0.378 -3.021 -12.967 1.00 97.75 99 GLY A N 1
ATOM 770 C CA . GLY A 1 99 ? -1.462 -2.900 -13.943 1.00 97.75 99 GLY A CA 1
ATOM 771 C C . GLY A 1 99 ? -2.279 -4.186 -14.058 1.00 97.75 99 GLY A C 1
ATOM 772 O O . GLY A 1 99 ? -3.488 -4.149 -13.847 1.00 97.75 99 GLY A O 1
ATOM 773 N N . GLU A 1 100 ? -1.624 -5.329 -14.275 1.00 97.94 100 GLU A N 1
ATOM 774 C CA . GLU A 1 100 ? -2.289 -6.641 -14.338 1.00 97.94 100 GLU A CA 1
ATOM 775 C C . GLU A 1 100 ? -3.052 -6.958 -13.044 1.00 97.94 100 GLU A C 1
ATOM 777 O O . GLU A 1 100 ? -4.189 -7.435 -13.079 1.00 97.94 100 GLU A O 1
ATOM 782 N N . VAL A 1 101 ? -2.463 -6.651 -11.882 1.00 98.31 101 VAL A N 1
ATOM 783 C CA . VAL A 1 101 ? -3.118 -6.856 -10.580 1.00 98.31 101 VAL A CA 1
ATOM 784 C C . VAL A 1 101 ? -4.350 -5.957 -10.423 1.00 98.31 101 VAL A C 1
ATOM 786 O O . VAL A 1 101 ? -5.391 -6.415 -9.938 1.00 98.31 101 VAL A O 1
ATOM 789 N N . ALA A 1 102 ? -4.263 -4.693 -10.846 1.00 97.75 102 ALA A N 1
ATOM 790 C CA . ALA A 1 102 ? -5.376 -3.750 -10.807 1.00 97.75 102 ALA A CA 1
ATOM 791 C C 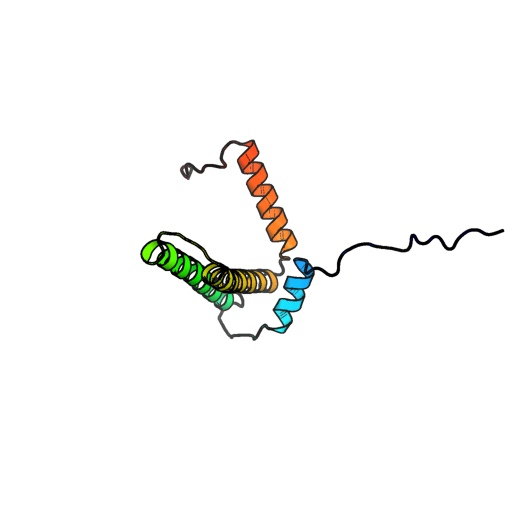. ALA A 1 102 ? -6.511 -4.162 -11.761 1.00 97.75 102 ALA A C 1
ATOM 793 O O . ALA A 1 102 ? -7.673 -4.199 -11.350 1.00 97.75 102 ALA A O 1
ATOM 794 N N . GLU A 1 103 ? -6.192 -4.541 -12.999 1.00 97.94 103 GLU A N 1
ATOM 795 C CA . GLU A 1 103 ? -7.163 -5.017 -13.992 1.00 9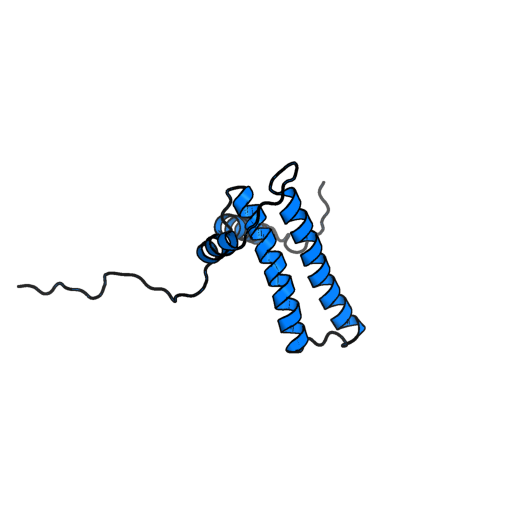7.94 103 GLU A CA 1
ATOM 796 C C . GLU A 1 103 ? -7.892 -6.276 -13.510 1.00 97.94 103 GLU A C 1
ATOM 798 O O . GLU A 1 103 ? -9.126 -6.330 -13.523 1.00 97.94 103 GLU A O 1
ATOM 803 N N . ALA A 1 104 ? -7.150 -7.257 -12.986 1.00 97.56 104 ALA A N 1
ATOM 804 C CA . ALA A 1 104 ? -7.728 -8.467 -12.410 1.00 97.56 104 ALA A CA 1
ATOM 805 C C . ALA A 1 104 ? -8.645 -8.156 -11.212 1.00 97.56 104 ALA A C 1
ATOM 807 O O . ALA A 1 104 ? -9.699 -8.782 -11.040 1.00 97.56 104 ALA A O 1
ATOM 808 N N . ASN A 1 105 ? -8.281 -7.172 -10.381 1.00 96.56 105 ASN A N 1
ATOM 809 C CA . ASN A 1 105 ? -9.116 -6.723 -9.271 1.00 96.56 105 ASN A CA 1
ATOM 810 C C . ASN A 1 105 ? -10.434 -6.105 -9.763 1.00 96.56 105 ASN A C 1
ATOM 812 O O . ASN A 1 105 ? -11.500 -6.520 -9.301 1.00 96.56 105 ASN A O 1
ATOM 816 N N . LEU A 1 106 ? -10.370 -5.182 -10.726 1.00 97.12 106 LEU A N 1
ATOM 817 C CA . LEU A 1 106 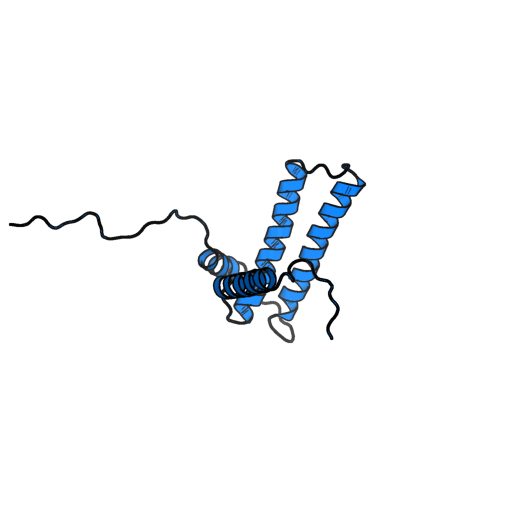? -11.542 -4.511 -11.292 1.00 97.12 106 LEU A CA 1
ATOM 818 C C . LEU A 1 106 ? -12.485 -5.500 -11.981 1.00 97.12 106 LEU A C 1
ATOM 820 O O . LEU A 1 106 ? -13.684 -5.486 -11.702 1.00 97.12 106 LEU A O 1
ATOM 824 N N . ALA A 1 107 ? -11.957 -6.411 -12.803 1.00 95.44 107 ALA A N 1
ATOM 825 C CA . ALA A 1 107 ? -12.753 -7.449 -13.457 1.00 95.44 107 ALA A CA 1
ATOM 826 C C . ALA A 1 107 ? -13.490 -8.328 -12.430 1.00 95.44 107 ALA A C 1
ATOM 828 O O . ALA A 1 107 ? -14.691 -8.586 -12.554 1.00 95.44 107 ALA A O 1
ATOM 829 N N . LYS A 1 108 ? -12.799 -8.732 -11.353 1.00 93.62 108 LYS A N 1
ATOM 830 C CA . LYS A 1 108 ? -13.392 -9.492 -10.242 1.00 93.62 108 LYS A CA 1
ATOM 831 C C . LYS A 1 108 ? -14.501 -8.708 -9.531 1.00 93.62 108 LYS A C 1
ATOM 833 O O . LYS A 1 108 ? -15.540 -9.293 -9.218 1.00 93.62 108 LYS A O 1
ATOM 838 N N . LEU A 1 109 ? -14.299 -7.420 -9.247 1.00 93.38 109 LEU A N 1
ATOM 839 C CA . LEU A 1 109 ? -15.292 -6.578 -8.567 1.00 93.38 109 LEU A CA 1
ATOM 840 C C . LEU A 1 109 ? -16.518 -6.307 -9.450 1.00 93.38 109 LEU A C 1
ATOM 842 O O . LEU A 1 109 ? -17.640 -6.494 -8.984 1.00 93.38 109 LEU A O 1
ATOM 846 N N . ALA A 1 110 ? -16.323 -5.981 -10.730 1.00 92.44 110 ALA A N 1
ATOM 847 C CA . ALA A 1 110 ? -17.410 -5.815 -11.696 1.00 92.44 110 ALA A CA 1
ATOM 848 C C . ALA A 1 110 ? -18.238 -7.104 -11.840 1.00 92.44 110 ALA A C 1
ATOM 850 O O . ALA A 1 110 ? -19.467 -7.079 -11.841 1.00 92.44 110 ALA A O 1
ATOM 851 N N . SER A 1 111 ? -17.569 -8.259 -11.859 1.00 91.31 111 SER A N 1
ATOM 852 C CA . SER A 1 111 ? -18.228 -9.566 -11.877 1.00 91.31 111 SER A CA 1
ATOM 853 C C . SER A 1 111 ? -19.078 -9.820 -10.619 1.00 91.31 111 SER A C 1
ATOM 855 O O . SER A 1 111 ? -20.183 -10.353 -10.714 1.00 91.31 111 SER A O 1
ATOM 857 N N . ARG A 1 112 ? -18.606 -9.410 -9.431 1.00 88.88 112 ARG A N 1
ATOM 858 C CA . ARG A 1 112 ? -19.391 -9.476 -8.179 1.00 88.88 112 ARG A CA 1
ATOM 859 C C . ARG A 1 112 ? -20.595 -8.538 -8.210 1.00 88.88 112 ARG A C 1
ATOM 861 O O . ARG A 1 112 ? -21.660 -8.920 -7.736 1.00 88.88 112 ARG A O 1
ATOM 868 N N . GLN A 1 113 ? -20.437 -7.350 -8.792 1.00 87.81 113 GLN A N 1
ATOM 869 C CA . GLN A 1 113 ? -21.526 -6.392 -8.983 1.00 87.81 113 GLN A CA 1
ATOM 870 C C . GLN A 1 113 ? -22.632 -6.953 -9.862 1.00 87.81 113 GLN A C 1
ATOM 872 O O . GLN A 1 113 ? -23.789 -6.933 -9.457 1.00 87.81 113 GLN A O 1
ATOM 877 N N . ALA A 1 114 ? -22.275 -7.517 -11.015 1.00 86.94 114 ALA A N 1
ATOM 878 C CA . ALA A 1 114 ? -23.237 -8.106 -11.941 1.00 86.94 114 ALA A CA 1
ATOM 879 C C . ALA A 1 114 ? -24.033 -9.270 -11.320 1.00 86.94 114 ALA A C 1
ATOM 881 O O . ALA A 1 114 ? -25.186 -9.485 -11.678 1.00 86.94 114 ALA A O 1
ATOM 882 N N . ARG A 1 115 ? -23.441 -10.001 -10.365 1.00 87.25 115 ARG A N 1
ATOM 883 C CA . ARG A 1 115 ? -24.112 -11.083 -9.623 1.00 87.25 115 ARG A CA 1
ATOM 884 C C . ARG A 1 115 ? -24.887 -10.619 -8.385 1.00 87.25 115 ARG A C 1
ATOM 886 O O . ARG A 1 115 ? -25.473 -11.455 -7.711 1.00 87.25 115 ARG A O 1
ATOM 893 N N . GLY A 1 116 ? -24.860 -9.329 -8.044 1.00 81.25 116 GLY A N 1
ATOM 894 C CA . GLY A 1 116 ? -25.481 -8.817 -6.818 1.00 81.25 116 GLY A CA 1
ATOM 895 C C . GLY A 1 116 ? -24.763 -9.220 -5.521 1.00 81.25 116 GLY A C 1
ATOM 896 O O . GLY A 1 116 ? -25.313 -9.036 -4.444 1.00 81.25 116 GLY A O 1
ATOM 897 N N . THR A 1 117 ? -23.527 -9.729 -5.590 1.00 76.50 117 THR A N 1
ATOM 898 C CA . THR A 1 117 ? -22.767 -10.242 -4.431 1.00 76.50 117 THR A CA 1
ATOM 899 C C . THR A 1 117 ? -21.665 -9.276 -3.970 1.00 76.50 117 THR A C 1
ATOM 901 O O . THR A 1 117 ? -20.588 -9.711 -3.555 1.00 76.50 117 THR A O 1
ATOM 904 N N . LEU A 1 118 ? -21.846 -7.960 -4.139 1.00 64.94 118 LEU A N 1
ATOM 905 C CA . LEU A 1 118 ? -20.865 -6.967 -3.664 1.00 64.94 118 LEU A CA 1
ATOM 906 C C . LEU A 1 118 ? -20.870 -6.831 -2.140 1.00 64.94 118 LEU A C 1
ATOM 908 O O . LEU A 1 118 ? -19.808 -6.656 -1.548 1.00 64.94 118 LEU A O 1
ATOM 912 N N . GLY A 1 119 ? -22.048 -6.940 -1.521 1.00 58.25 119 GLY A N 1
ATOM 913 C CA . GLY A 1 119 ? -22.178 -7.165 -0.088 1.00 58.25 119 GLY A CA 1
ATOM 914 C C . GLY A 1 119 ? -22.000 -8.654 0.162 1.00 58.25 119 GLY A C 1
ATOM 915 O O . GLY A 1 119 ? -22.860 -9.443 -0.213 1.00 58.25 119 GLY A O 1
ATOM 916 N N . GLY A 1 120 ? -20.856 -9.061 0.698 1.00 51.66 120 GLY A N 1
ATOM 917 C CA . GLY A 1 120 ? -20.650 -10.459 1.047 1.00 51.66 120 GLY A CA 1
ATOM 918 C C . GLY A 1 120 ? -21.508 -10.834 2.250 1.00 51.66 120 GLY A C 1
ATOM 919 O O . GLY A 1 120 ? -21.145 -10.498 3.371 1.00 51.66 120 GLY A O 1
ATOM 920 N N . GLU A 1 121 ? -22.567 -11.610 2.036 1.00 43.66 121 GLU A N 1
ATOM 921 C CA . GLU A 1 121 ? -22.708 -12.819 2.844 1.00 43.66 121 GLU A CA 1
ATOM 922 C C . GLU A 1 121 ? -21.590 -13.751 2.379 1.00 43.66 121 GLU A C 1
ATOM 924 O O . GLU A 1 121 ? -21.613 -14.320 1.287 1.00 43.66 121 GLU A O 1
ATOM 929 N N . GLY A 1 122 ? -20.515 -13.787 3.161 1.00 52.78 122 GLY A N 1
ATOM 930 C CA . GLY A 1 122 ? -19.518 -14.830 3.037 1.00 52.78 122 GLY A CA 1
ATOM 931 C C . GLY A 1 122 ? -20.093 -16.107 3.623 1.00 52.78 122 GLY A C 1
ATOM 932 O O . GLY A 1 122 ? -19.794 -16.404 4.768 1.00 52.78 122 GLY A O 1
ATOM 933 N N . ASP A 1 123 ? -20.903 -16.841 2.864 1.00 49.97 123 ASP A N 1
ATOM 934 C CA . ASP A 1 123 ? -21.158 -18.245 3.170 1.00 49.97 123 ASP A CA 1
ATOM 935 C C . ASP A 1 123 ? -21.440 -19.030 1.887 1.00 49.97 123 ASP A C 1
ATOM 937 O O . ASP A 1 123 ? -22.260 -18.648 1.053 1.00 49.97 123 ASP A O 1
ATOM 941 N N . GLY A 1 124 ? -20.656 -20.078 1.669 1.00 46.69 124 GLY A N 1
ATOM 942 C CA . GLY A 1 124 ? -20.595 -20.796 0.396 1.00 46.69 124 GLY A CA 1
ATOM 943 C C . GLY A 1 124 ? -19.274 -21.528 0.183 1.00 46.69 124 GLY A C 1
ATOM 944 O O . GLY A 1 124 ? -18.738 -21.528 -0.929 1.00 46.69 124 GLY A O 1
ATOM 945 N N . ARG A 1 125 ? -18.726 -22.107 1.253 1.00 42.72 125 ARG A N 1
ATOM 946 C CA . ARG A 1 125 ? -17.780 -23.222 1.194 1.00 42.72 125 ARG A CA 1
ATOM 947 C C . ARG A 1 125 ? -18.231 -24.291 2.166 1.00 42.72 125 ARG A C 1
ATOM 949 O O . ARG A 1 125 ? -18.537 -23.908 3.312 1.00 42.72 125 ARG A O 1
#